Protein AF-A0A4U9HPZ5-F1 (afdb_monomer)

Radius of gyration: 27.29 Å; Cα contacts (8 Å, |Δi|>4): 41; chains: 1; bounding box: 58×50×78 Å

Solvent-accessible surface area (backbone atoms only — not comparable to full-atom values): 9626 Å² total; per-residue (Å²): 136,85,84,81,86,88,77,84,73,82,75,75,79,71,70,60,63,72,66,68,71,72,81,79,72,85,87,65,94,71,66,80,72,72,74,80,78,72,74,75,76,76,58,82,59,47,67,51,66,83,81,53,79,87,67,69,63,69,67,80,66,99,58,66,67,73,75,71,46,44,44,62,83,71,87,86,89,85,87,79,86,81,82,57,90,48,71,68,51,45,52,51,49,53,53,50,50,51,56,52,49,48,46,65,50,69,55,75,83,80,74,92,66,81,71,74,76,72,90,78,81,81,77,81,85,77,90,76,85,90,78,86,131

Sequence (133 aa):
MNKHDEYDVAEPSRRRLLKGVGRLAALSPWRVVARWRMRQTQSAPGTLSPDARMETQPFYGQHQAGILTPQQASMMLVAFDVLASDKSELERLFRLLTQRIAFLTTGGPAPDTQKPASAADGLGDPGCLYRPG

Secondary structure (DSSP, 8-state):
------------THHHHTTSSTTS--S-S-TTGGGS--S----TT-B--TT-TT----SSSSS-TTSSSPBPS------------SHHHHHHHHHHHHHHHHHHHH--PPP-------S-SS-----------

Organism: NCBI:txid83655

Foldseek 3Di:
DDDDDDPPDPDDPPVVVVVPPPPPPPDDPPPPPPPPPPPPPCPPPAADDQPPPQDFDQCDDPDGPPPRHHHYPDDDDDDDDDPDPDPVSVVVVVVVVSVVVNDVRNDDDDPPDPDPPPPPPDDDDDDDDDDDD

Structure (mmCIF, N/CA/C/O backbone):
data_AF-A0A4U9HPZ5-F1
#
_entry.id   AF-A0A4U9HPZ5-F1
#
loop_
_atom_site.group_PDB
_atom_site.id
_atom_site.type_symbol
_atom_site.label_atom_id
_atom_site.label_alt_id
_atom_site.label_comp_id
_atom_site.label_asym_id
_atom_site.label_entity_id
_atom_site.label_seq_id
_atom_site.pdbx_PDB_ins_code
_atom_site.Cartn_x
_atom_site.Cartn_y
_atom_site.Cartn_z
_atom_site.occupancy
_atom_site.B_iso_or_equiv
_atom_site.auth_seq_id
_atom_site.auth_comp_id
_atom_site.auth_asym_id
_atom_site.auth_atom_id
_atom_site.pdbx_PDB_model_num
ATOM 1 N N . MET A 1 1 ? 44.305 -4.737 -19.791 1.00 38.09 1 MET A N 1
ATOM 2 C CA . MET A 1 1 ? 44.223 -6.020 -19.062 1.00 38.09 1 MET A CA 1
ATOM 3 C C . MET A 1 1 ? 42.839 -6.071 -18.432 1.00 38.09 1 MET A C 1
ATOM 5 O O . MET A 1 1 ? 42.620 -5.427 -17.414 1.00 38.09 1 MET A O 1
ATOM 9 N N . ASN A 1 2 ? 41.871 -6.665 -19.128 1.00 33.31 2 ASN A N 1
ATOM 10 C CA . ASN A 1 2 ? 40.463 -6.590 -18.739 1.00 33.31 2 ASN A CA 1
ATOM 11 C C . ASN A 1 2 ? 40.157 -7.636 -17.662 1.00 33.31 2 ASN A C 1
ATOM 13 O O . ASN A 1 2 ? 40.423 -8.819 -17.856 1.00 33.31 2 ASN A O 1
ATOM 17 N N . LYS A 1 3 ? 39.623 -7.150 -16.537 1.00 46.09 3 LYS A N 1
ATOM 18 C CA . LYS A 1 3 ? 38.923 -7.915 -15.500 1.00 46.09 3 LYS A CA 1
ATOM 19 C C . LYS A 1 3 ? 37.672 -8.546 -16.103 1.00 46.09 3 LYS A C 1
ATOM 21 O O . LYS A 1 3 ? 37.044 -7.871 -16.905 1.00 46.09 3 LYS A O 1
ATOM 26 N N . HIS A 1 4 ? 37.290 -9.740 -15.660 1.00 38.72 4 HIS A N 1
ATOM 27 C CA . HIS A 1 4 ? 35.918 -10.026 -15.236 1.00 38.72 4 HIS A CA 1
ATOM 28 C C . HIS A 1 4 ? 35.921 -11.251 -14.323 1.00 38.72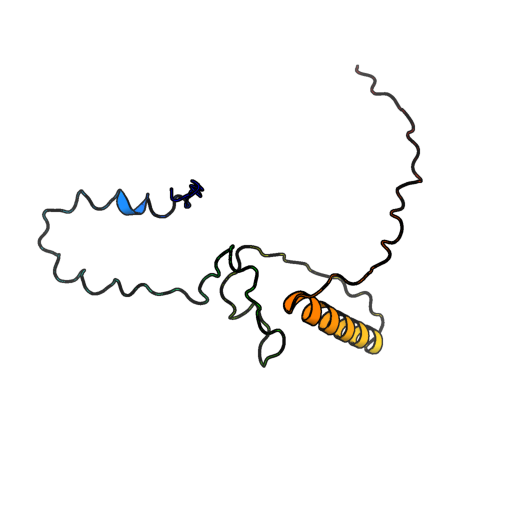 4 HIS A C 1
ATOM 30 O O . HIS A 1 4 ? 36.356 -12.334 -14.705 1.00 38.72 4 HIS A O 1
ATOM 36 N N . ASP A 1 5 ? 35.478 -10.988 -13.100 1.00 43.50 5 ASP A N 1
ATOM 37 C CA . ASP A 1 5 ? 35.289 -11.906 -11.997 1.00 43.50 5 ASP A CA 1
ATOM 38 C C . ASP A 1 5 ? 34.251 -12.987 -12.319 1.00 43.50 5 ASP A C 1
ATOM 40 O O . ASP A 1 5 ? 33.172 -12.732 -12.858 1.00 43.50 5 ASP A O 1
ATOM 44 N N . GLU A 1 6 ? 34.621 -14.204 -11.948 1.00 42.84 6 GLU A N 1
ATOM 45 C CA . GLU A 1 6 ? 33.835 -15.424 -11.991 1.00 42.84 6 GLU A CA 1
ATOM 46 C C . GLU A 1 6 ? 32.856 -15.431 -10.809 1.00 42.84 6 GLU A C 1
ATOM 48 O O . GLU A 1 6 ? 33.203 -15.794 -9.688 1.00 42.84 6 GLU A O 1
ATOM 53 N N . TYR A 1 7 ? 31.619 -14.999 -11.055 1.00 44.81 7 TYR A N 1
ATOM 54 C CA . TYR A 1 7 ? 30.473 -15.302 -10.196 1.00 44.81 7 TYR A CA 1
ATOM 55 C C . TYR A 1 7 ? 29.568 -16.276 -10.948 1.00 44.81 7 TYR A C 1
ATOM 57 O O . TYR A 1 7 ? 28.579 -15.889 -11.571 1.00 44.81 7 TYR A O 1
ATOM 65 N N . ASP A 1 8 ? 29.945 -17.554 -10.911 1.00 41.00 8 ASP A N 1
ATOM 66 C CA . ASP A 1 8 ? 29.110 -18.663 -11.368 1.00 41.00 8 ASP A CA 1
ATOM 67 C C . ASP A 1 8 ? 27.963 -18.855 -10.363 1.00 41.00 8 ASP A C 1
ATOM 69 O O . ASP A 1 8 ? 28.049 -19.592 -9.378 1.00 41.00 8 ASP A O 1
ATOM 73 N N . VAL A 1 9 ? 26.888 -18.089 -10.554 1.00 47.75 9 VAL A N 1
ATOM 74 C CA . VAL A 1 9 ? 25.634 -18.296 -9.832 1.00 47.75 9 VAL A CA 1
ATOM 75 C C . VAL A 1 9 ? 25.001 -19.559 -10.400 1.00 47.75 9 VAL A C 1
ATOM 77 O O . VAL A 1 9 ? 24.516 -19.572 -11.530 1.00 47.75 9 VAL A O 1
ATOM 80 N N . ALA A 1 10 ? 24.999 -20.623 -9.599 1.00 49.78 10 ALA A N 1
ATOM 81 C CA . ALA A 1 10 ? 24.337 -21.882 -9.903 1.00 49.78 10 ALA A CA 1
ATOM 82 C C . ALA A 1 10 ? 22.858 -21.654 -10.281 1.00 49.78 10 ALA A C 1
ATOM 84 O O . ALA A 1 10 ? 21.988 -21.510 -9.419 1.00 49.78 10 ALA A O 1
ATOM 85 N N . GLU A 1 11 ? 22.561 -21.630 -11.585 1.00 45.56 11 GLU A N 1
ATOM 86 C CA . GLU A 1 11 ? 21.189 -21.594 -12.092 1.00 45.56 11 GLU A CA 1
ATOM 87 C C . GLU A 1 11 ? 20.412 -22.838 -11.599 1.00 45.56 11 GLU A C 1
ATOM 89 O O . GLU A 1 11 ? 20.897 -23.971 -11.727 1.00 45.56 11 GLU A O 1
ATOM 94 N N . PRO A 1 12 ? 19.173 -22.686 -11.094 1.00 49.03 12 PRO A N 1
ATOM 95 C CA . PRO A 1 12 ? 18.380 -23.808 -10.613 1.00 49.03 12 PRO A CA 1
ATOM 96 C C . PRO A 1 12 ? 18.082 -24.865 -11.686 1.00 49.03 12 PRO A C 1
ATOM 98 O O . PRO A 1 12 ? 17.654 -24.594 -12.812 1.00 49.03 12 PRO A O 1
ATOM 101 N N . SER A 1 13 ? 18.207 -26.112 -11.243 1.00 60.19 13 SER A N 1
ATOM 102 C CA . SER A 1 13 ? 18.059 -27.423 -11.889 1.00 60.19 13 SER A CA 1
ATOM 103 C C . SER A 1 13 ? 16.743 -27.729 -12.634 1.00 60.19 13 SER A C 1
ATOM 105 O O . SER A 1 13 ? 16.467 -28.890 -12.932 1.00 60.19 13 SER A O 1
ATOM 107 N N . ARG A 1 14 ? 15.925 -26.739 -13.014 1.00 58.41 14 ARG A N 1
ATOM 108 C CA . ARG A 1 14 ? 14.665 -26.975 -13.754 1.00 58.41 14 ARG A CA 1
ATOM 109 C C . ARG A 1 14 ? 14.863 -27.147 -15.266 1.00 58.41 14 ARG A C 1
ATOM 111 O O . ARG A 1 14 ? 14.097 -27.860 -15.908 1.00 58.41 14 ARG A O 1
ATOM 118 N N . ARG A 1 15 ? 15.915 -26.560 -15.855 1.00 59.59 15 ARG A N 1
ATOM 119 C CA . ARG A 1 15 ? 16.184 -26.604 -17.314 1.00 59.59 15 ARG A CA 1
ATOM 120 C C . ARG A 1 15 ? 16.950 -27.838 -17.808 1.00 59.59 15 ARG A C 1
ATOM 122 O O . ARG A 1 15 ? 16.951 -28.099 -19.010 1.00 59.59 15 ARG A O 1
ATOM 129 N N . ARG A 1 16 ? 17.606 -28.602 -16.926 1.00 55.75 16 ARG A N 1
ATOM 130 C CA . ARG A 1 16 ? 18.363 -29.813 -17.317 1.00 55.75 16 ARG A CA 1
ATOM 131 C C . ARG A 1 16 ? 17.480 -31.053 -17.468 1.00 55.75 16 ARG A C 1
ATOM 133 O O . ARG A 1 16 ? 17.759 -31.878 -18.331 1.00 55.75 16 ARG A O 1
ATOM 140 N N . LEU A 1 17 ? 16.380 -31.140 -16.722 1.00 59.22 17 LEU A N 1
ATOM 141 C CA . LEU A 1 17 ? 15.485 -32.305 -16.733 1.00 59.22 17 LEU A CA 1
ATOM 142 C C . LEU A 1 17 ? 14.712 -32.448 -18.061 1.00 59.22 17 LEU A C 1
ATOM 144 O O . LEU A 1 17 ? 14.598 -33.543 -18.602 1.00 59.22 17 LEU A O 1
ATOM 148 N N . LEU A 1 18 ? 14.300 -31.332 -18.673 1.00 58.34 18 LEU A N 1
ATOM 149 C CA . LEU A 1 18 ? 13.634 -31.323 -19.988 1.00 58.34 18 LEU A CA 1
ATOM 150 C C . LEU A 1 18 ? 14.590 -31.503 -21.182 1.00 58.34 18 LEU A C 1
ATOM 152 O O . LEU A 1 18 ? 14.141 -31.836 -22.277 1.00 58.34 18 LEU A O 1
ATOM 156 N N . LYS A 1 19 ? 15.906 -31.340 -20.990 1.00 56.81 19 LYS A N 1
ATOM 157 C CA . LYS A 1 19 ? 16.910 -31.617 -22.036 1.00 56.81 19 LYS A CA 1
ATOM 158 C C . LYS A 1 19 ? 17.263 -33.110 -22.141 1.00 56.81 19 LYS A C 1
ATOM 160 O O . LYS A 1 19 ? 17.839 -33.513 -23.147 1.00 56.81 19 LYS A O 1
ATOM 165 N N . GLY A 1 20 ? 16.892 -33.928 -21.150 1.00 53.78 20 GLY A N 1
ATOM 166 C CA . GLY A 1 20 ? 17.203 -35.364 -21.115 1.00 53.78 20 GLY A CA 1
ATOM 167 C C . GLY A 1 20 ? 16.2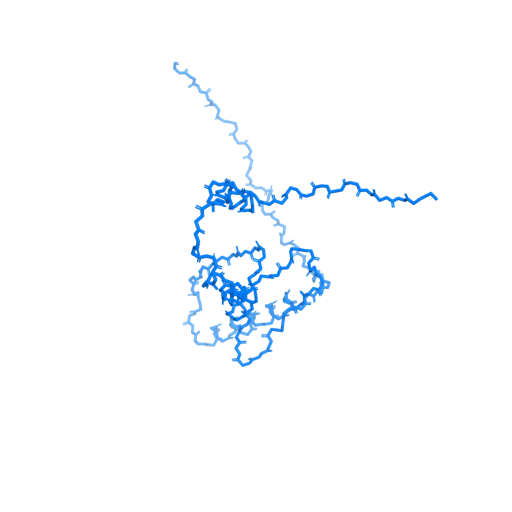92 -36.259 -21.967 1.00 53.78 20 GLY A C 1
ATOM 168 O O . GLY A 1 20 ? 16.734 -37.307 -22.422 1.00 53.78 20 GLY A O 1
ATOM 169 N N . VAL A 1 21 ? 15.045 -35.854 -22.243 1.00 55.28 21 VAL A N 1
ATOM 170 C CA . VAL A 1 21 ? 14.026 -36.744 -22.853 1.00 55.28 21 VAL A CA 1
ATOM 171 C C . VAL A 1 21 ? 13.984 -36.671 -24.394 1.00 55.28 21 VAL A C 1
ATOM 173 O O . VAL A 1 21 ? 13.439 -37.548 -25.056 1.00 55.28 21 VAL A O 1
ATOM 176 N N . GLY A 1 22 ? 14.610 -35.668 -25.018 1.00 51.16 22 GLY A N 1
ATOM 177 C CA . GLY A 1 22 ? 14.437 -35.383 -26.452 1.00 51.16 22 GLY A CA 1
ATOM 178 C C . GLY A 1 22 ? 15.258 -36.211 -27.453 1.00 51.16 22 GLY A C 1
ATOM 179 O O . GLY A 1 22 ? 15.102 -35.999 -28.653 1.00 51.16 22 GLY A O 1
ATOM 180 N N . ARG A 1 23 ? 16.150 -37.119 -27.025 1.00 48.94 23 ARG A N 1
ATOM 181 C CA . ARG A 1 23 ? 17.120 -37.771 -27.941 1.00 48.94 23 ARG A CA 1
ATOM 182 C C . ARG A 1 23 ? 16.720 -39.161 -28.464 1.00 48.94 23 ARG A C 1
ATOM 184 O O . ARG A 1 23 ? 17.459 -39.703 -29.274 1.00 48.94 23 ARG A O 1
ATOM 191 N N . LEU A 1 24 ? 15.560 -39.711 -28.084 1.00 50.44 24 LEU A N 1
ATOM 192 C CA . LEU A 1 24 ? 15.118 -41.053 -28.522 1.00 50.44 24 LEU A CA 1
ATOM 193 C C . LEU A 1 24 ? 13.982 -41.066 -29.568 1.00 50.44 24 LEU A C 1
ATOM 195 O O . LEU A 1 24 ? 13.626 -42.128 -30.062 1.00 50.44 24 LEU A O 1
ATOM 199 N N . ALA A 1 25 ? 13.436 -39.914 -29.970 1.00 48.66 25 ALA A N 1
ATOM 200 C CA . ALA A 1 25 ? 12.301 -39.832 -30.907 1.00 48.66 25 ALA A CA 1
ATOM 201 C C . ALA A 1 25 ? 12.699 -39.377 -32.329 1.00 48.66 25 ALA A C 1
ATOM 203 O O . ALA A 1 25 ? 11.960 -38.648 -32.990 1.00 48.66 25 ALA A O 1
ATOM 204 N N . ALA A 1 26 ? 13.893 -39.750 -32.801 1.00 51.78 26 ALA A N 1
ATOM 205 C CA . ALA A 1 26 ? 14.465 -39.213 -34.041 1.00 51.78 26 ALA A CA 1
ATOM 206 C C . ALA A 1 26 ? 13.959 -39.868 -35.348 1.00 51.78 26 ALA A C 1
ATOM 208 O O . ALA A 1 26 ? 14.348 -39.413 -36.419 1.00 51.78 26 ALA A O 1
ATOM 209 N N . LEU A 1 27 ? 13.085 -40.884 -35.300 1.00 52.38 27 LEU A N 1
ATOM 210 C CA . LEU A 1 27 ? 12.636 -41.631 -36.490 1.00 52.38 27 LEU A CA 1
ATOM 211 C C . LEU A 1 27 ? 11.110 -41.858 -36.518 1.00 52.38 27 LEU A C 1
ATOM 213 O O . LEU A 1 27 ? 10.651 -42.989 -36.632 1.00 52.38 27 LEU A O 1
ATOM 217 N N . SER A 1 28 ? 10.300 -40.798 -36.401 1.00 48.75 28 SER A N 1
ATOM 218 C CA . SER A 1 28 ? 8.850 -40.893 -36.648 1.00 48.75 28 SER A CA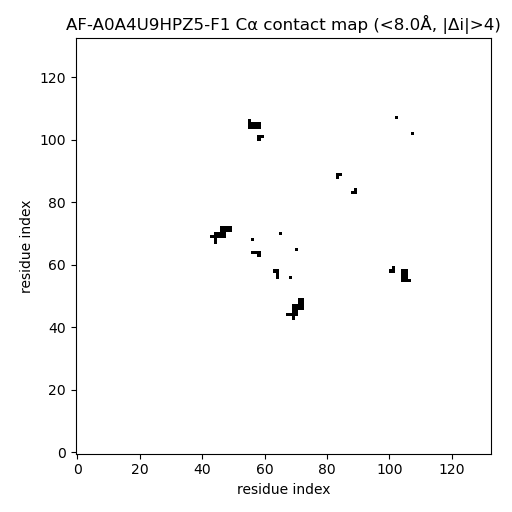 1
ATOM 219 C C . SER A 1 28 ? 8.340 -39.734 -37.526 1.00 48.75 28 SER A C 1
ATOM 221 O O . SER A 1 28 ? 8.680 -38.576 -37.262 1.00 48.75 28 SER A O 1
ATOM 223 N N . PRO A 1 29 ? 7.529 -40.003 -38.570 1.00 40.56 29 PRO A N 1
ATOM 224 C CA . PRO A 1 29 ? 7.107 -39.031 -39.589 1.00 40.56 29 PRO A CA 1
ATOM 225 C C . PRO A 1 29 ? 6.091 -37.965 -39.121 1.00 40.56 29 PRO A C 1
ATOM 227 O O . PRO A 1 29 ? 5.636 -37.150 -39.918 1.00 40.56 29 PRO A O 1
ATOM 230 N N . TRP A 1 30 ? 5.763 -37.883 -37.829 1.00 47.81 30 TRP A N 1
ATOM 231 C CA . TRP A 1 30 ? 4.727 -36.982 -37.287 1.00 47.81 30 TRP A CA 1
ATOM 232 C C . TRP A 1 30 ? 5.127 -35.490 -37.130 1.00 47.81 30 TRP A C 1
ATOM 234 O O . TRP A 1 30 ? 4.410 -34.708 -36.501 1.00 47.81 30 TRP A O 1
ATOM 244 N N . ARG A 1 31 ? 6.272 -35.044 -37.672 1.00 52.03 31 ARG A N 1
ATOM 245 C CA . ARG A 1 31 ? 6.918 -33.761 -37.294 1.00 52.03 31 ARG A CA 1
ATOM 246 C C . ARG A 1 31 ? 6.305 -32.465 -37.850 1.00 52.03 31 ARG A C 1
ATOM 248 O O . ARG A 1 31 ? 6.764 -31.395 -37.453 1.00 52.03 31 ARG A O 1
ATOM 255 N N . VAL A 1 32 ? 5.288 -32.494 -38.711 1.00 52.41 32 VAL A N 1
ATOM 256 C CA . VAL A 1 32 ? 4.762 -31.246 -39.315 1.00 52.41 32 VAL A CA 1
ATOM 257 C C . VAL A 1 32 ? 3.794 -30.495 -38.382 1.00 52.41 32 VAL A C 1
ATOM 259 O O . VAL A 1 32 ? 3.721 -29.270 -38.429 1.00 52.41 32 VAL A O 1
ATOM 262 N N . VAL A 1 33 ? 3.128 -31.178 -37.443 1.00 53.88 33 VAL A N 1
ATOM 263 C CA . VAL A 1 33 ? 2.132 -30.543 -36.548 1.00 53.88 33 VAL A CA 1
ATOM 264 C C . VAL A 1 33 ? 2.768 -29.910 -35.297 1.00 53.88 33 VAL A C 1
ATOM 266 O O . VAL A 1 33 ? 2.237 -28.960 -34.726 1.00 53.88 33 VAL A O 1
ATOM 269 N N . ALA A 1 34 ? 3.953 -30.365 -34.883 1.00 49.16 34 ALA A N 1
ATOM 270 C CA . ALA A 1 34 ? 4.567 -29.949 -33.616 1.00 49.16 34 ALA A CA 1
ATOM 271 C C . ALA A 1 34 ? 5.305 -28.596 -33.663 1.00 49.16 34 ALA A C 1
ATOM 273 O O . ALA A 1 34 ? 5.856 -28.166 -32.650 1.00 49.16 34 ALA A O 1
ATOM 274 N N . ARG A 1 35 ? 5.341 -27.900 -34.810 1.00 49.81 35 ARG A N 1
ATOM 275 C CA . ARG A 1 35 ? 6.019 -26.592 -34.913 1.00 49.81 35 ARG A CA 1
ATOM 276 C C . ARG A 1 35 ? 5.174 -25.416 -34.408 1.00 49.81 35 ARG A C 1
ATOM 278 O O . ARG A 1 35 ? 5.717 -24.349 -34.145 1.00 49.81 35 ARG A O 1
ATOM 285 N N . TRP A 1 36 ? 3.869 -25.609 -34.222 1.00 50.88 36 TRP A N 1
ATOM 286 C CA . TRP A 1 36 ? 2.917 -24.523 -33.955 1.00 50.88 36 TRP A CA 1
ATOM 287 C C . TRP A 1 36 ? 2.676 -24.182 -32.475 1.00 50.88 36 TRP A C 1
ATOM 289 O O . TRP A 1 36 ? 1.894 -23.280 -32.185 1.00 50.88 36 TRP A O 1
ATOM 299 N N . ARG A 1 37 ? 3.343 -24.841 -31.514 1.00 54.75 37 ARG A N 1
ATOM 300 C CA . ARG A 1 37 ? 3.051 -24.650 -30.077 1.00 54.75 37 ARG A CA 1
ATOM 301 C C . ARG A 1 37 ? 4.272 -24.357 -29.204 1.00 54.75 37 ARG A C 1
ATOM 303 O O . ARG A 1 37 ? 4.445 -24.949 -28.149 1.00 54.75 37 ARG A O 1
ATOM 310 N N . MET A 1 38 ? 5.104 -23.409 -29.625 1.00 52.50 38 MET A N 1
ATOM 311 C CA . MET A 1 38 ? 6.048 -22.728 -28.725 1.00 52.50 38 MET A CA 1
ATOM 312 C C . MET A 1 38 ? 5.988 -21.209 -28.912 1.00 52.50 38 MET A C 1
ATOM 314 O O . MET A 1 38 ? 7.006 -20.532 -28.999 1.00 52.50 38 MET A O 1
ATOM 318 N N . ARG A 1 39 ? 4.779 -20.636 -28.926 1.00 52.94 39 ARG A N 1
ATOM 319 C CA . ARG A 1 39 ? 4.625 -19.325 -28.286 1.00 52.94 39 ARG A CA 1
ATOM 320 C C . ARG A 1 39 ? 4.749 -19.622 -26.803 1.00 52.94 39 ARG A C 1
ATOM 322 O O . ARG A 1 39 ? 3.873 -20.281 -26.255 1.00 52.94 39 ARG A O 1
ATOM 329 N N . GLN A 1 40 ? 5.889 -19.269 -26.212 1.00 54.62 40 GLN A N 1
ATOM 330 C CA . GLN A 1 40 ? 6.048 -19.306 -24.766 1.00 54.62 40 GLN A CA 1
ATOM 331 C C . GLN A 1 40 ? 4.873 -18.521 -24.196 1.00 54.62 40 GLN A C 1
ATOM 333 O O . GLN A 1 40 ? 4.776 -17.313 -24.401 1.00 54.62 40 GLN A O 1
ATOM 338 N N . THR A 1 41 ? 3.924 -19.218 -23.581 1.00 52.50 41 THR A N 1
ATOM 339 C CA . THR A 1 41 ? 2.911 -18.577 -22.762 1.00 52.50 41 THR A CA 1
ATOM 340 C C . THR A 1 41 ? 3.703 -17.954 -21.629 1.00 52.50 41 THR A C 1
ATOM 342 O O . THR A 1 41 ? 4.158 -18.651 -20.726 1.00 52.50 41 THR A O 1
ATOM 345 N N . GLN A 1 42 ? 4.001 -16.665 -21.749 1.00 60.53 42 GLN A N 1
ATOM 346 C CA . GLN A 1 42 ? 4.581 -15.910 -20.660 1.00 60.53 42 GLN A CA 1
ATOM 347 C C . GLN A 1 42 ? 3.485 -15.883 -19.597 1.00 60.53 42 GLN A C 1
ATOM 349 O O . GLN A 1 42 ? 2.469 -15.211 -19.759 1.00 60.53 42 GLN A O 1
ATOM 354 N N . SER A 1 43 ? 3.604 -16.766 -18.607 1.00 73.56 43 SER A N 1
ATOM 355 C CA . SER A 1 43 ? 2.593 -16.912 -17.569 1.00 73.56 43 SER A CA 1
ATOM 356 C C . SER A 1 43 ? 2.501 -15.596 -16.805 1.00 73.56 43 SER A C 1
ATOM 358 O O . SER A 1 43 ? 3.488 -15.154 -16.219 1.00 73.56 43 SER A O 1
ATOM 360 N N . ALA A 1 44 ? 1.331 -14.959 -16.831 1.00 76.62 44 ALA A N 1
ATOM 361 C CA . ALA A 1 44 ? 1.056 -13.801 -15.991 1.00 76.62 44 ALA A CA 1
ATOM 362 C C . ALA A 1 44 ? 1.122 -14.208 -14.502 1.00 76.62 44 ALA A C 1
ATOM 364 O O . ALA A 1 44 ? 0.731 -15.336 -14.183 1.00 76.62 44 ALA A O 1
ATOM 365 N N . PRO A 1 45 ? 1.600 -13.334 -13.593 1.00 79.38 45 PRO A N 1
ATOM 366 C CA . PRO A 1 45 ? 2.052 -11.950 -13.805 1.00 79.38 45 PRO A CA 1
ATOM 367 C C . PRO A 1 45 ? 3.545 -11.800 -14.183 1.00 79.38 45 PRO A C 1
ATOM 369 O O . PRO A 1 45 ? 4.059 -10.688 -14.229 1.00 79.38 45 PRO A O 1
ATOM 372 N N . GLY A 1 46 ? 4.259 -12.891 -14.482 1.00 86.19 46 GLY A N 1
ATOM 373 C CA . GLY A 1 46 ? 5.713 -12.873 -14.687 1.00 86.19 46 GLY A CA 1
ATOM 374 C C . GLY A 1 46 ? 6.499 -12.830 -13.370 1.00 86.19 46 GLY A C 1
ATOM 375 O O . GLY A 1 46 ? 5.931 -13.003 -12.294 1.00 86.19 46 GLY A O 1
ATOM 376 N N . THR A 1 47 ? 7.816 -12.625 -13.447 1.00 86.81 47 THR A N 1
ATOM 377 C CA . THR A 1 47 ? 8.737 -12.618 -12.292 1.00 86.81 47 THR A CA 1
ATOM 378 C C . THR A 1 47 ? 9.729 -11.460 -12.398 1.00 86.81 47 THR A C 1
ATOM 380 O O . THR A 1 47 ? 10.227 -11.207 -13.497 1.00 86.81 47 THR A O 1
ATOM 383 N N . LEU A 1 48 ? 10.068 -10.811 -11.281 1.00 87.06 48 LEU A N 1
ATOM 384 C CA . LEU A 1 48 ? 11.144 -9.810 -11.216 1.00 87.06 48 LEU A CA 1
ATOM 385 C C . LEU A 1 48 ? 12.506 -10.458 -10.935 1.00 87.06 48 LEU A C 1
ATOM 387 O O . LEU A 1 48 ? 12.591 -11.500 -10.281 1.00 87.06 48 LEU A O 1
ATOM 391 N N . SER A 1 49 ? 13.578 -9.825 -11.422 1.00 87.19 49 SER A N 1
ATOM 392 C CA . SER A 1 49 ? 14.951 -10.258 -11.138 1.00 87.19 49 SER A CA 1
ATOM 393 C C . SER A 1 49 ? 15.340 -9.926 -9.690 1.00 87.19 49 SER A C 1
ATOM 395 O O . SER A 1 49 ? 15.073 -8.807 -9.247 1.00 87.19 49 SER A O 1
ATOM 397 N N . PRO A 1 50 ? 16.025 -10.824 -8.956 1.00 84.75 50 PRO A N 1
ATOM 398 C CA . PRO A 1 50 ? 16.533 -10.532 -7.611 1.00 84.75 50 PRO A CA 1
ATOM 399 C C . PRO A 1 50 ? 17.505 -9.340 -7.539 1.00 84.75 50 PRO A C 1
ATOM 401 O O . PRO A 1 50 ? 17.622 -8.712 -6.488 1.00 84.75 50 PRO A O 1
ATOM 404 N N . ASP A 1 51 ? 18.177 -9.005 -8.645 1.00 86.19 51 ASP A N 1
ATOM 405 C CA . ASP A 1 51 ? 19.177 -7.926 -8.700 1.00 86.19 51 ASP A CA 1
ATOM 406 C C . ASP A 1 51 ? 18.578 -6.538 -8.976 1.00 86.19 51 ASP A C 1
ATOM 408 O O . ASP A 1 51 ? 19.295 -5.534 -8.973 1.00 86.19 51 ASP A O 1
ATOM 412 N N . ALA A 1 52 ? 17.260 -6.449 -9.174 1.00 87.56 52 ALA A N 1
ATOM 413 C CA . ALA A 1 52 ? 16.540 -5.210 -9.463 1.00 87.56 52 ALA A CA 1
ATOM 414 C C . ALA A 1 52 ? 16.354 -4.321 -8.212 1.00 87.56 52 ALA A C 1
ATOM 416 O O . ALA A 1 52 ? 15.254 -3.880 -7.893 1.00 87.56 52 ALA A O 1
ATOM 417 N N . ARG A 1 53 ? 17.439 -4.039 -7.476 1.00 85.31 53 ARG A N 1
ATOM 418 C CA . ARG A 1 53 ? 17.397 -3.333 -6.178 1.00 85.31 53 ARG A CA 1
ATOM 419 C C . ARG A 1 53 ? 16.843 -1.911 -6.237 1.00 85.31 53 ARG A C 1
ATOM 421 O O . ARG A 1 53 ? 16.316 -1.434 -5.241 1.00 85.31 53 ARG A O 1
ATOM 428 N N . MET A 1 54 ? 17.007 -1.237 -7.371 1.00 86.94 54 MET A N 1
ATOM 429 C CA . MET A 1 54 ? 16.524 0.132 -7.583 1.00 86.94 54 MET A CA 1
ATOM 430 C C . MET A 1 54 ? 15.152 0.168 -8.272 1.00 86.94 54 MET A C 1
ATOM 432 O O . MET A 1 54 ? 14.670 1.247 -8.605 1.00 86.94 54 MET A O 1
ATOM 436 N N . GLU A 1 55 ? 14.538 -0.992 -8.532 1.00 90.06 55 GLU A N 1
ATOM 437 C CA . GLU A 1 55 ? 13.202 -1.060 -9.114 1.00 90.06 55 GLU A CA 1
ATOM 438 C C . GLU A 1 55 ? 12.144 -0.826 -8.030 1.00 90.06 55 GLU A C 1
ATOM 440 O O . GLU A 1 55 ? 12.035 -1.574 -7.058 1.00 90.06 55 GLU A O 1
ATOM 445 N N . THR A 1 56 ? 11.338 0.213 -8.223 1.00 91.12 56 THR A N 1
ATOM 446 C CA . THR A 1 56 ? 10.249 0.589 -7.319 1.00 91.12 56 THR A CA 1
ATOM 447 C C . THR A 1 56 ? 8.905 0.246 -7.948 1.00 91.12 56 THR A C 1
ATOM 449 O O . THR A 1 56 ? 8.689 0.463 -9.139 1.00 91.12 56 THR A O 1
ATOM 452 N N . GLN A 1 57 ? 7.969 -0.238 -7.132 1.00 93.12 57 GLN A N 1
ATOM 453 C CA . GLN A 1 57 ? 6.579 -0.443 -7.539 1.00 93.12 57 GLN A CA 1
ATOM 454 C C . GLN A 1 57 ? 5.712 0.726 -7.048 1.00 93.12 57 GLN A C 1
ATOM 456 O O . GLN A 1 57 ? 5.865 1.151 -5.899 1.00 93.12 57 GLN A O 1
ATOM 461 N N . PRO A 1 58 ? 4.800 1.263 -7.879 1.00 93.75 58 PRO A N 1
ATOM 462 C CA . PRO A 1 58 ? 3.942 2.370 -7.474 1.00 93.75 58 PRO A CA 1
ATOM 463 C C . PRO A 1 58 ? 3.006 1.937 -6.340 1.00 93.75 58 PRO A C 1
ATOM 465 O O . PRO A 1 58 ? 2.269 0.961 -6.467 1.00 93.75 58 PRO A O 1
ATOM 468 N N . PHE A 1 59 ? 3.029 2.677 -5.229 1.00 95.19 59 PHE A N 1
ATOM 469 C CA . PHE A 1 59 ? 2.167 2.404 -4.076 1.00 95.19 59 PHE A CA 1
ATOM 470 C C . PHE A 1 59 ? 0.726 2.881 -4.292 1.00 95.19 59 PHE A C 1
ATOM 472 O O . PHE A 1 59 ? -0.223 2.177 -3.953 1.00 95.19 59 PHE A O 1
ATOM 479 N N . TYR A 1 60 ? 0.559 4.077 -4.866 1.00 96.38 60 TYR A N 1
ATOM 480 C CA . TYR A 1 60 ? -0.754 4.648 -5.153 1.00 96.38 60 TYR A CA 1
ATOM 481 C C . TYR A 1 60 ? -1.236 4.235 -6.542 1.00 96.38 60 TYR A C 1
ATOM 483 O O . TYR A 1 60 ? -0.508 4.339 -7.528 1.00 96.38 60 TYR A O 1
ATOM 491 N N . GLY A 1 61 ? -2.495 3.818 -6.618 1.00 95.06 61 GLY A N 1
ATOM 492 C CA . GLY A 1 61 ? -3.157 3.433 -7.855 1.00 95.06 61 GLY A CA 1
ATOM 493 C C . GLY A 1 61 ? -4.594 2.996 -7.591 1.00 95.06 61 GLY A C 1
ATOM 494 O O . GLY A 1 61 ? -5.048 2.966 -6.448 1.00 95.06 61 GLY A O 1
ATOM 495 N N . GLN A 1 62 ? -5.313 2.638 -8.654 1.00 96.81 62 GLN A N 1
ATOM 496 C CA . GLN A 1 62 ? -6.666 2.081 -8.541 1.00 96.81 62 GLN A CA 1
ATOM 497 C C . GLN A 1 62 ? -6.669 0.713 -7.834 1.00 96.81 62 GLN A C 1
ATOM 499 O O . GLN A 1 62 ? -7.625 0.369 -7.141 1.00 96.81 62 GLN A O 1
ATOM 504 N N . HIS A 1 63 ? -5.595 -0.060 -8.011 1.00 96.00 63 HIS A N 1
ATOM 505 C CA . HIS A 1 63 ? -5.400 -1.376 -7.414 1.00 96.00 63 HIS A CA 1
ATOM 506 C C . HIS A 1 63 ? -4.108 -1.401 -6.606 1.00 96.00 63 HIS A C 1
ATOM 508 O O . HIS A 1 63 ? -3.142 -0.718 -6.943 1.00 96.00 63 HIS A O 1
ATOM 514 N N . GLN A 1 64 ? -4.093 -2.211 -5.551 1.00 94.69 64 GLN A N 1
ATOM 515 C CA . GLN A 1 64 ? -2.912 -2.381 -4.716 1.00 94.69 64 GLN A CA 1
ATOM 516 C C . GLN A 1 64 ? -1.830 -3.172 -5.463 1.00 94.69 64 GLN A C 1
ATOM 518 O O . GLN A 1 64 ? -2.119 -4.157 -6.154 1.00 94.69 64 GLN A O 1
ATOM 523 N N . ALA A 1 65 ? -0.576 -2.748 -5.292 1.00 93.31 65 ALA A N 1
ATOM 524 C CA . ALA A 1 65 ? 0.584 -3.522 -5.716 1.00 93.31 65 ALA A CA 1
ATOM 525 C C . ALA A 1 65 ? 0.611 -4.891 -5.007 1.00 93.31 65 ALA A C 1
ATOM 527 O O . ALA A 1 65 ? 0.119 -5.041 -3.890 1.00 93.31 65 ALA A O 1
ATOM 528 N N . GLY A 1 66 ? 1.167 -5.901 -5.675 1.00 91.50 66 GLY A N 1
ATOM 529 C CA . GLY A 1 66 ? 1.217 -7.290 -5.202 1.00 91.50 66 GLY A CA 1
ATOM 530 C C . GLY A 1 66 ? 0.119 -8.205 -5.759 1.00 91.50 66 GLY A C 1
ATOM 531 O O . GLY A 1 66 ? 0.261 -9.418 -5.669 1.00 91.50 66 GLY A O 1
ATOM 532 N N . ILE A 1 67 ? -0.938 -7.658 -6.380 1.00 92.31 67 ILE A N 1
ATOM 533 C CA . ILE A 1 67 ? -1.979 -8.462 -7.056 1.00 92.31 67 ILE A CA 1
ATOM 534 C C . ILE A 1 67 ? -1.563 -8.784 -8.495 1.00 92.31 67 ILE A C 1
ATOM 536 O O . ILE A 1 67 ? -1.479 -9.942 -8.891 1.00 92.31 67 ILE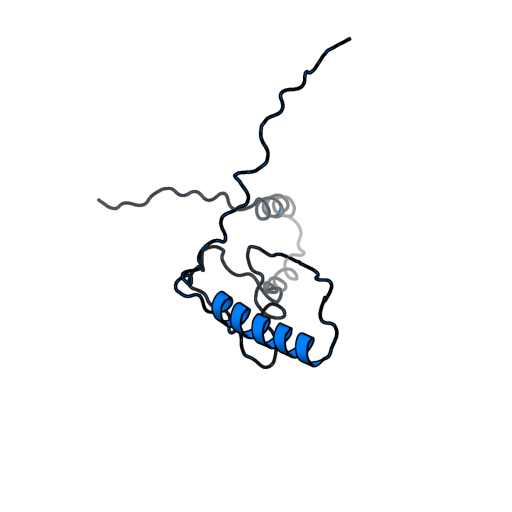 A O 1
ATOM 540 N N . LEU A 1 68 ? -1.318 -7.735 -9.285 1.00 93.31 68 LEU A N 1
ATOM 541 C CA . LEU A 1 68 ? -0.902 -7.841 -10.688 1.00 93.31 68 LEU A CA 1
ATOM 542 C C . LEU A 1 68 ? 0.608 -7.642 -10.866 1.00 93.31 68 LEU A C 1
ATOM 544 O O . LEU A 1 68 ? 1.125 -7.826 -11.965 1.00 93.31 68 LEU A O 1
ATOM 548 N N . THR A 1 69 ? 1.306 -7.242 -9.801 1.00 90.44 69 THR A N 1
ATOM 549 C CA . THR A 1 69 ? 2.758 -7.049 -9.803 1.00 90.44 69 THR A CA 1
ATOM 550 C C . THR A 1 69 ? 3.453 -8.373 -10.134 1.00 90.44 69 THR A C 1
ATOM 552 O O . THR A 1 69 ? 3.042 -9.410 -9.605 1.00 90.44 69 THR A O 1
ATOM 555 N N . PRO A 1 70 ? 4.504 -8.372 -10.977 1.00 91.75 70 PRO A N 1
ATOM 556 C CA . PRO A 1 70 ? 5.260 -9.587 -11.240 1.00 91.75 70 PRO A CA 1
ATOM 557 C C . PRO A 1 70 ? 5.833 -10.159 -9.941 1.00 91.75 70 PRO A C 1
ATOM 559 O O . PRO A 1 70 ? 6.190 -9.424 -9.018 1.00 91.75 70 PRO A O 1
ATOM 562 N N . GLN A 1 71 ? 5.907 -11.484 -9.855 1.00 89.81 71 GLN A N 1
ATOM 563 C CA . GLN A 1 71 ? 6.304 -12.164 -8.629 1.00 89.81 71 GLN A CA 1
ATOM 564 C C . GLN A 1 71 ? 7.727 -11.754 -8.211 1.00 89.81 71 GLN A C 1
ATOM 566 O O . GLN A 1 71 ? 8.678 -11.888 -8.984 1.00 89.81 71 GLN A O 1
ATOM 571 N N . GLN A 1 72 ? 7.863 -11.275 -6.974 1.00 91.25 72 GLN A N 1
ATOM 572 C CA . GLN A 1 72 ? 9.144 -10.927 -6.357 1.00 91.25 72 GLN A CA 1
ATOM 573 C C . GLN A 1 72 ? 9.873 -12.179 -5.847 1.00 91.25 72 GLN A C 1
ATOM 575 O O . GLN A 1 72 ? 9.261 -13.223 -5.617 1.00 91.25 72 GLN A O 1
ATOM 580 N N . ALA A 1 73 ? 11.188 -12.071 -5.635 1.00 90.50 73 ALA A N 1
ATOM 581 C CA . ALA A 1 73 ? 12.016 -13.184 -5.160 1.00 90.50 73 ALA A CA 1
ATOM 582 C C . ALA A 1 73 ? 11.678 -13.648 -3.726 1.00 90.50 73 ALA A C 1
ATOM 584 O O . ALA A 1 73 ? 11.939 -14.800 -3.385 1.00 90.50 73 ALA A O 1
ATOM 585 N N . SER A 1 74 ? 11.076 -12.772 -2.911 1.00 91.19 74 SER A N 1
ATOM 586 C CA . SER A 1 74 ? 10.767 -13.008 -1.495 1.00 91.19 74 SER A CA 1
ATOM 587 C C . SER A 1 74 ? 9.361 -12.515 -1.137 1.00 91.19 74 SER A C 1
ATOM 589 O O . SER A 1 74 ? 8.888 -11.534 -1.707 1.00 91.19 74 SER A O 1
ATOM 591 N N . MET A 1 75 ? 8.710 -13.171 -0.168 1.00 94.25 75 MET A N 1
ATOM 592 C CA . MET A 1 75 ? 7.372 -12.825 0.333 1.00 94.25 75 MET A CA 1
ATOM 593 C C . MET A 1 75 ? 7.264 -13.106 1.839 1.00 94.25 75 MET A C 1
ATOM 595 O O . MET A 1 75 ? 7.840 -14.075 2.332 1.00 94.25 75 MET A O 1
ATOM 599 N N . MET A 1 76 ? 6.486 -12.287 2.551 1.00 95.31 76 MET A N 1
ATOM 600 C CA . MET A 1 76 ? 6.091 -12.504 3.944 1.00 95.31 76 MET A CA 1
ATOM 601 C C . MET A 1 76 ? 4.573 -12.332 4.070 1.00 95.31 76 MET A C 1
ATOM 603 O O . MET A 1 76 ? 4.026 -11.351 3.572 1.00 95.31 76 MET A O 1
ATOM 607 N N . LEU A 1 77 ? 3.903 -13.278 4.734 1.00 94.94 77 LEU A N 1
ATOM 608 C CA . LEU A 1 77 ? 2.468 -13.226 5.025 1.00 94.94 77 LEU A CA 1
ATOM 609 C C . LEU A 1 77 ? 2.271 -13.090 6.537 1.00 94.94 77 LEU A C 1
ATOM 611 O O . LEU A 1 77 ? 2.836 -13.872 7.298 1.00 94.94 77 LEU A O 1
ATOM 615 N N . VAL A 1 78 ? 1.484 -12.098 6.962 1.00 95.56 78 VAL A N 1
ATOM 616 C C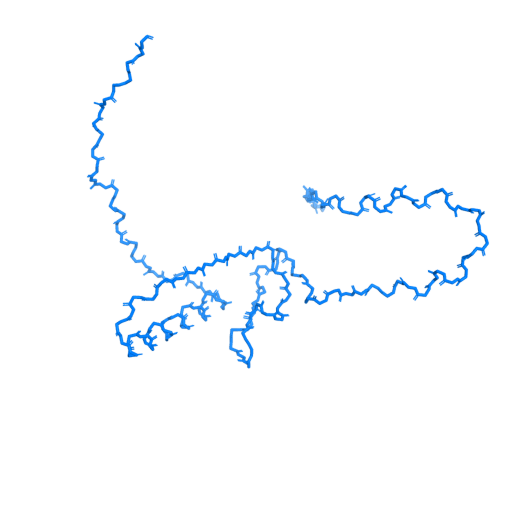A . VAL A 1 78 ? 1.222 -11.795 8.378 1.00 95.56 78 VAL A CA 1
ATOM 617 C C . VAL A 1 78 ? -0.259 -11.476 8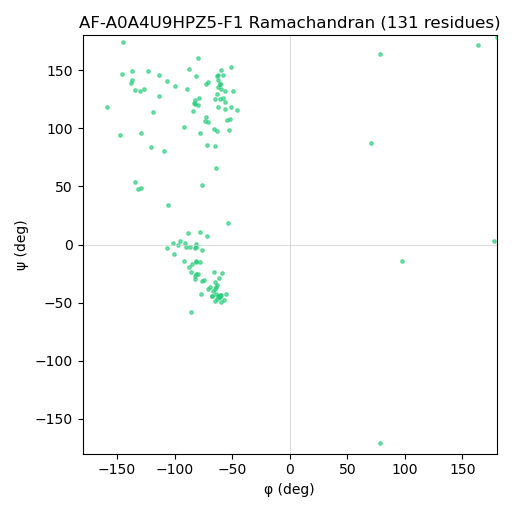.561 1.00 95.56 78 VAL A C 1
ATOM 619 O O . VAL A 1 78 ? -0.847 -10.778 7.735 1.00 95.56 78 VAL A O 1
ATOM 622 N N . ALA A 1 79 ? -0.849 -11.976 9.645 1.00 96.12 79 ALA A N 1
ATOM 623 C CA . ALA A 1 79 ? -2.187 -11.616 10.102 1.00 96.12 79 ALA A CA 1
ATOM 624 C C . ALA A 1 79 ? -2.082 -10.873 11.441 1.00 96.12 79 ALA A C 1
ATOM 626 O O . ALA A 1 79 ? -1.197 -11.172 12.243 1.00 96.12 79 ALA A O 1
ATOM 627 N N . PHE A 1 80 ? -2.971 -9.907 11.669 1.00 94.31 80 PHE A N 1
ATOM 628 C CA . PHE A 1 80 ? -3.007 -9.106 12.891 1.00 94.31 80 PHE A CA 1
ATOM 629 C C . PHE A 1 80 ? -4.401 -9.148 13.505 1.00 94.31 80 PHE A C 1
ATOM 631 O O . PHE A 1 80 ? -5.385 -8.905 12.806 1.00 94.31 80 PHE A O 1
ATOM 638 N N . ASP A 1 81 ? -4.459 -9.363 14.816 1.00 96.06 81 ASP A N 1
ATOM 639 C CA . ASP A 1 81 ? -5.644 -9.051 15.604 1.00 96.06 81 ASP A CA 1
ATOM 640 C C . ASP A 1 81 ? -5.673 -7.543 15.868 1.00 96.06 81 ASP A C 1
ATOM 642 O O . ASP A 1 81 ? -4.700 -6.944 16.335 1.00 96.06 81 ASP A O 1
ATOM 646 N N . VAL A 1 82 ? -6.785 -6.900 15.519 1.00 95.25 82 VAL A N 1
ATOM 647 C CA . VAL A 1 82 ? -6.937 -5.451 15.659 1.00 95.25 82 VAL A CA 1
ATOM 648 C C . VAL A 1 82 ? -7.326 -5.121 17.098 1.00 95.25 82 VAL A C 1
ATOM 650 O O . VAL A 1 82 ? -8.372 -5.549 17.572 1.00 95.25 82 VAL A O 1
ATOM 653 N N . LEU A 1 83 ? -6.498 -4.319 17.773 1.00 94.44 83 LEU A N 1
ATOM 654 C CA . LEU A 1 83 ? -6.721 -3.876 19.159 1.00 94.44 83 LEU A CA 1
ATOM 655 C C . LEU A 1 83 ? -7.522 -2.566 19.274 1.00 94.44 83 LEU A C 1
ATOM 657 O O . LEU A 1 83 ? -7.763 -2.094 20.381 1.00 94.44 83 LEU A O 1
ATOM 661 N N . ALA A 1 84 ? -7.887 -1.949 18.146 1.00 92.88 84 ALA A N 1
ATOM 662 C CA . ALA A 1 84 ? -8.672 -0.718 18.130 1.00 92.88 84 ALA A CA 1
ATOM 663 C C . ALA A 1 84 ? -10.057 -0.959 18.744 1.00 92.88 84 ALA A C 1
ATOM 665 O O . ALA A 1 84 ? -10.766 -1.884 18.342 1.00 92.88 84 ALA A O 1
ATOM 666 N N . SER A 1 85 ? -10.440 -0.108 19.692 1.00 94.75 85 SER A N 1
ATOM 667 C CA . SER A 1 85 ? -11.707 -0.227 20.420 1.00 94.75 85 SER A CA 1
ATOM 668 C C . SER A 1 85 ? -12.860 0.483 19.709 1.00 94.75 85 SER A C 1
ATOM 670 O O . SER A 1 85 ? -14.026 0.182 19.961 1.00 94.75 85 SER A O 1
ATOM 672 N N . ASP A 1 86 ? -12.549 1.410 18.799 1.00 95.75 86 ASP A N 1
ATOM 673 C CA . ASP A 1 86 ? -13.541 2.164 18.044 1.00 95.75 86 ASP A CA 1
ATOM 674 C C . ASP A 1 86 ? -13.112 2.469 16.595 1.00 95.75 86 ASP A C 1
ATOM 676 O O . ASP A 1 86 ? -11.993 2.197 16.147 1.00 95.75 86 ASP A O 1
ATOM 680 N N . LYS A 1 87 ? -14.047 3.048 15.830 1.00 96.75 87 LYS A N 1
ATOM 681 C CA . LYS A 1 87 ? -13.841 3.403 14.420 1.00 96.75 87 LYS A CA 1
ATOM 682 C C . LYS A 1 87 ? -12.745 4.458 14.227 1.00 96.75 87 LYS A C 1
ATOM 684 O O . LYS A 1 87 ? -12.054 4.420 13.210 1.00 96.75 87 LYS A O 1
ATOM 689 N N . SER A 1 88 ? -12.602 5.402 15.154 1.00 96.81 88 SER A N 1
ATOM 690 C CA . SER A 1 88 ? -11.618 6.484 15.052 1.00 96.81 88 SER A CA 1
ATOM 691 C C . SER A 1 88 ? -10.192 5.958 15.239 1.00 96.81 88 SER A C 1
ATOM 693 O O . SER A 1 88 ? -9.285 6.337 14.494 1.00 96.81 88 SER A O 1
ATOM 695 N N . GLU A 1 89 ? -10.005 5.002 16.151 1.00 95.88 89 GLU A N 1
ATOM 696 C CA . GLU A 1 89 ? -8.736 4.306 16.352 1.00 95.88 89 GLU A CA 1
ATOM 697 C C . GLU A 1 89 ? -8.371 3.430 15.149 1.00 95.88 89 GLU A C 1
ATOM 699 O O . GLU A 1 89 ? -7.215 3.427 14.714 1.00 95.88 89 GLU A O 1
ATOM 704 N N . LEU A 1 90 ? -9.352 2.748 14.549 1.00 97.06 90 LEU A N 1
ATOM 705 C CA . LEU A 1 90 ? -9.139 1.977 13.322 1.00 97.06 90 LEU A CA 1
ATOM 706 C C . LEU A 1 90 ? -8.742 2.878 12.143 1.00 97.06 90 LEU A C 1
ATOM 708 O O . LEU A 1 90 ? -7.819 2.558 11.391 1.00 97.06 90 LEU A O 1
ATOM 712 N N . GLU A 1 91 ? -9.400 4.028 11.992 1.00 97.94 91 GLU A N 1
ATOM 713 C CA . GLU A 1 91 ? -9.041 5.008 10.967 1.00 97.94 91 GLU A CA 1
ATOM 714 C C . GLU A 1 91 ? -7.607 5.515 11.170 1.00 97.94 91 GLU A C 1
ATOM 716 O O . GLU A 1 91 ? -6.822 5.582 10.218 1.00 97.94 91 GLU A O 1
ATOM 721 N N . ARG A 1 92 ? -7.232 5.814 12.419 1.00 96.75 92 ARG A N 1
ATOM 722 C CA . ARG A 1 92 ? -5.864 6.205 12.774 1.00 96.75 92 ARG A CA 1
ATOM 723 C C . ARG A 1 92 ? -4.855 5.114 12.415 1.00 96.75 92 ARG A C 1
ATOM 725 O O . ARG A 1 92 ? -3.809 5.437 11.847 1.00 96.75 92 ARG A O 1
ATOM 732 N N . LEU A 1 93 ? -5.162 3.848 12.700 1.00 96.88 93 LEU A N 1
ATOM 733 C CA . LEU A 1 93 ? -4.315 2.710 12.340 1.00 96.88 93 LEU A CA 1
ATOM 734 C C . LEU A 1 93 ? -4.111 2.625 10.822 1.00 96.88 93 LEU A C 1
ATOM 736 O O . LEU A 1 93 ? -2.972 2.552 10.362 1.00 96.88 93 LEU A O 1
ATOM 740 N N . PHE A 1 94 ? -5.180 2.698 10.027 1.00 97.31 94 PHE A N 1
ATOM 741 C CA . PHE A 1 94 ? -5.070 2.635 8.566 1.00 97.31 94 PHE A CA 1
ATOM 742 C C . PHE A 1 94 ? -4.311 3.819 7.969 1.00 97.31 94 PHE A C 1
ATOM 744 O O . PHE A 1 94 ? -3.502 3.625 7.057 1.00 97.31 94 PHE A O 1
ATOM 751 N N . ARG A 1 95 ? -4.492 5.032 8.501 1.00 97.31 95 ARG A N 1
ATOM 752 C CA . ARG A 1 95 ? -3.697 6.201 8.090 1.00 97.31 95 ARG A CA 1
ATOM 75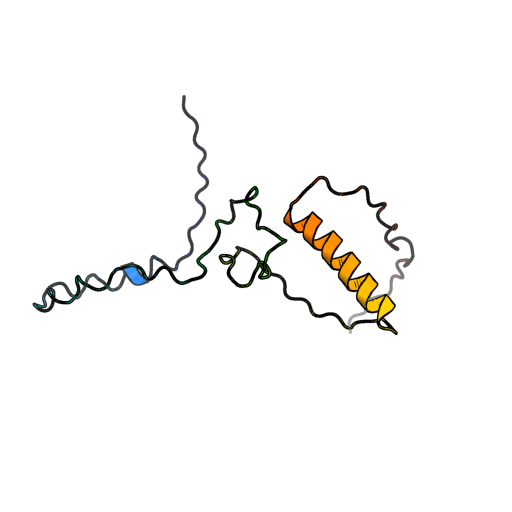3 C C . ARG A 1 95 ? -2.212 5.991 8.380 1.00 97.31 95 ARG A C 1
ATOM 755 O O . ARG A 1 95 ? -1.383 6.241 7.505 1.00 97.31 95 ARG A O 1
ATOM 762 N N . LEU A 1 96 ? -1.884 5.485 9.569 1.00 96.12 96 LEU A N 1
ATOM 763 C CA . LEU A 1 96 ? -0.504 5.206 9.964 1.00 96.12 96 LEU A CA 1
ATOM 764 C C . LEU A 1 96 ? 0.136 4.127 9.078 1.00 96.12 96 LEU A C 1
ATOM 766 O O . LEU A 1 96 ? 1.249 4.321 8.589 1.00 96.12 96 LEU A O 1
ATOM 770 N N . LEU A 1 97 ? -0.570 3.020 8.831 1.00 96.25 97 LEU A N 1
ATOM 771 C CA . LEU A 1 97 ? -0.099 1.954 7.943 1.00 96.25 97 LEU A CA 1
ATOM 772 C C . LEU A 1 97 ? 0.126 2.476 6.525 1.00 96.25 97 LEU A C 1
ATOM 774 O O . LEU A 1 97 ? 1.182 2.232 5.952 1.00 96.25 97 LEU A O 1
ATOM 778 N N . THR A 1 98 ? -0.811 3.258 5.989 1.00 96.62 98 THR A N 1
ATOM 779 C CA . THR A 1 98 ? -0.692 3.842 4.645 1.00 96.62 98 THR A CA 1
ATOM 780 C C . THR A 1 98 ? 0.575 4.689 4.521 1.00 96.62 98 THR A C 1
ATOM 782 O O . THR A 1 98 ? 1.351 4.502 3.587 1.00 96.62 98 THR A O 1
ATOM 785 N N . GLN A 1 99 ? 0.834 5.573 5.490 1.00 94.94 99 GLN A N 1
ATOM 786 C CA . GLN A 1 99 ? 2.033 6.419 5.498 1.00 94.94 99 GLN A CA 1
ATOM 787 C C . GLN A 1 99 ? 3.323 5.596 5.580 1.00 94.94 99 GLN A C 1
ATOM 789 O O . GLN A 1 99 ? 4.279 5.863 4.849 1.00 94.94 99 GLN A O 1
ATOM 794 N N . ARG A 1 100 ? 3.356 4.585 6.457 1.00 94.94 100 ARG A N 1
ATOM 795 C CA . ARG A 1 100 ? 4.539 3.733 6.640 1.00 94.94 100 ARG A CA 1
ATOM 796 C C . AR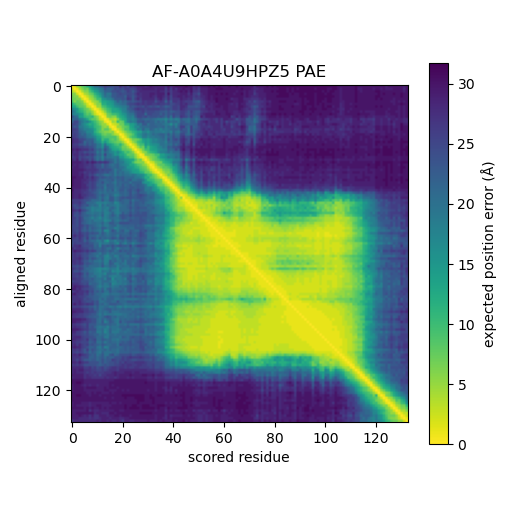G A 1 100 ? 4.817 2.876 5.412 1.00 94.94 100 ARG A C 1
ATOM 798 O O . ARG A 1 100 ? 5.967 2.812 4.989 1.00 94.94 100 ARG A O 1
ATOM 805 N N . ILE A 1 101 ? 3.793 2.263 4.823 1.00 94.94 101 ILE A N 1
ATOM 806 C CA . ILE A 1 101 ? 3.964 1.417 3.640 1.00 94.94 101 ILE A CA 1
ATOM 807 C C . ILE A 1 101 ? 4.391 2.272 2.445 1.00 94.94 101 ILE A C 1
ATOM 809 O O . ILE A 1 101 ? 5.363 1.906 1.797 1.00 94.94 101 ILE A O 1
ATOM 813 N N . ALA A 1 102 ? 3.777 3.441 2.217 1.00 94.75 102 ALA A N 1
ATOM 814 C CA . ALA A 1 102 ? 4.164 4.346 1.128 1.00 94.75 102 ALA A CA 1
ATOM 815 C C . ALA A 1 102 ? 5.653 4.733 1.177 1.00 94.75 102 ALA A C 1
ATOM 817 O O . ALA A 1 102 ? 6.341 4.742 0.152 1.00 94.75 102 ALA A O 1
ATOM 818 N N . PHE A 1 103 ? 6.157 5.030 2.378 1.00 93.38 103 PHE A N 1
ATOM 819 C CA . PHE A 1 103 ? 7.571 5.322 2.596 1.00 93.38 103 PHE A CA 1
ATOM 820 C C . PHE A 1 103 ? 8.454 4.099 2.308 1.00 93.38 103 PHE A C 1
ATOM 822 O O . PHE A 1 103 ? 9.415 4.197 1.547 1.00 93.38 103 PHE A O 1
ATOM 829 N N . LEU A 1 104 ? 8.101 2.932 2.860 1.00 93.00 104 LEU A N 1
ATOM 830 C CA . LEU A 1 104 ? 8.879 1.701 2.689 1.00 93.00 104 LEU A CA 1
ATOM 831 C C . LEU A 1 104 ? 8.922 1.218 1.233 1.00 93.00 104 LEU A C 1
ATOM 833 O O . LEU A 1 104 ? 9.956 0.720 0.799 1.00 93.00 104 LEU A O 1
ATOM 837 N N . THR A 1 105 ? 7.838 1.376 0.470 1.00 92.44 105 THR A N 1
ATOM 838 C CA . THR A 1 105 ? 7.788 0.963 -0.941 1.00 92.44 105 THR A CA 1
ATOM 839 C C . THR A 1 105 ? 8.524 1.923 -1.864 1.00 92.44 105 THR A C 1
ATOM 841 O O . THR A 1 105 ? 9.056 1.485 -2.877 1.00 92.44 105 THR A O 1
ATOM 844 N N . THR A 1 106 ? 8.567 3.219 -1.536 1.00 90.94 106 THR A N 1
ATOM 845 C CA . THR A 1 106 ? 9.340 4.204 -2.316 1.00 90.94 106 THR A CA 1
ATOM 846 C C . THR A 1 106 ? 10.839 4.064 -2.047 1.00 90.94 106 THR A C 1
ATOM 848 O O . THR A 1 106 ? 11.655 4.309 -2.933 1.00 90.94 106 THR A O 1
ATOM 851 N N . GLY A 1 107 ? 11.197 3.634 -0.834 1.00 87.19 107 GLY A N 1
ATOM 852 C CA . GLY A 1 107 ? 12.566 3.677 -0.341 1.00 87.19 107 GLY A CA 1
ATOM 853 C C . GLY A 1 107 ? 12.952 5.084 0.122 1.00 87.19 107 GLY A C 1
ATOM 854 O O . GLY A 1 107 ? 12.284 6.077 -0.167 1.00 87.19 107 GLY A O 1
ATOM 855 N N . GLY A 1 108 ? 14.033 5.175 0.888 1.00 84.88 108 GLY A N 1
ATOM 856 C CA . GLY A 1 108 ? 14.528 6.436 1.428 1.00 84.88 108 GLY A CA 1
ATOM 857 C C . GLY A 1 108 ? 15.511 6.214 2.576 1.00 84.88 108 GLY A C 1
ATOM 858 O O . GLY A 1 108 ? 15.679 5.077 3.026 1.00 84.88 108 GLY A O 1
ATOM 859 N N . PRO A 1 109 ? 16.173 7.279 3.058 1.00 83.00 109 PRO A N 1
ATOM 860 C CA . PRO A 1 109 ? 17.041 7.201 4.227 1.00 83.00 109 PRO A CA 1
ATOM 861 C C . PRO A 1 109 ? 16.265 6.651 5.424 1.00 83.00 109 PRO A C 1
ATOM 863 O O . PRO A 1 109 ? 15.154 7.109 5.691 1.00 83.00 109 PRO A O 1
ATOM 866 N N . ALA A 1 110 ? 16.831 5.677 6.140 1.00 75.62 110 ALA A N 1
ATOM 867 C CA . ALA A 1 110 ? 16.191 5.155 7.340 1.00 75.62 110 ALA A CA 1
ATOM 868 C C . ALA A 1 110 ? 15.978 6.311 8.335 1.00 75.62 110 ALA A C 1
ATOM 870 O O . ALA A 1 110 ? 16.935 7.031 8.622 1.00 75.62 110 ALA A O 1
ATOM 871 N N . PRO A 1 111 ? 14.748 6.532 8.831 1.00 76.31 111 PRO A N 1
ATOM 872 C CA . PRO A 1 111 ? 14.513 7.573 9.817 1.00 76.31 111 PRO A CA 1
ATOM 873 C C . PRO A 1 111 ? 15.309 7.256 11.084 1.00 76.31 111 PRO A C 1
ATOM 875 O O . PRO A 1 111 ? 15.374 6.093 11.487 1.00 76.31 111 PRO A O 1
ATOM 878 N N . ASP A 1 112 ? 15.863 8.288 11.723 1.00 74.31 112 ASP A N 1
ATOM 879 C CA . ASP A 1 112 ? 16.542 8.174 13.014 1.00 74.31 112 ASP A CA 1
ATOM 880 C C . ASP A 1 112 ? 15.536 7.755 14.090 1.00 74.31 112 ASP A C 1
ATOM 882 O O . ASP A 1 112 ? 14.927 8.562 14.793 1.00 74.31 112 ASP A O 1
ATOM 886 N N . THR A 1 113 ? 15.305 6.454 14.202 1.00 65.06 113 THR A N 1
ATOM 887 C CA . THR A 1 113 ? 14.573 5.886 15.322 1.00 65.06 113 THR A CA 1
ATOM 888 C C . THR A 1 113 ? 15.562 5.679 16.455 1.00 65.06 113 THR A C 1
ATOM 890 O O . THR A 1 113 ? 16.450 4.832 16.343 1.00 65.06 113 THR A O 1
ATOM 893 N N . GLN A 1 114 ? 15.387 6.397 17.570 1.00 53.50 114 GLN A N 1
ATOM 894 C CA . GLN A 1 114 ? 15.916 5.931 18.851 1.00 53.50 114 GLN A CA 1
ATOM 895 C C . GLN A 1 114 ? 15.372 4.521 19.063 1.00 53.50 114 GLN A C 1
ATOM 897 O O . GLN A 1 114 ? 14.177 4.330 19.290 1.00 53.50 114 GLN A O 1
ATOM 902 N N . LYS A 1 115 ? 16.242 3.520 18.920 1.00 51.12 115 LYS A N 1
ATOM 903 C CA . LYS A 1 115 ? 15.935 2.150 19.311 1.00 51.12 115 LYS A CA 1
ATOM 904 C C . LYS A 1 115 ? 15.535 2.223 20.790 1.00 51.12 115 LYS A C 1
ATOM 906 O O . LYS A 1 115 ? 16.388 2.633 21.580 1.00 51.12 115 LYS A O 1
ATOM 911 N N . PRO A 1 116 ? 14.293 1.883 21.192 1.00 50.44 116 PRO A N 1
ATOM 912 C CA . PRO A 1 116 ? 14.012 1.731 22.611 1.00 50.44 116 PRO A CA 1
ATOM 913 C C . PRO A 1 116 ? 15.015 0.699 23.112 1.00 50.44 116 PRO A C 1
ATOM 915 O O . PRO A 1 116 ? 15.135 -0.369 22.500 1.00 50.44 116 PRO A O 1
ATOM 918 N N . ALA A 1 117 ? 15.816 1.074 24.113 1.00 52.56 117 ALA A N 1
ATOM 919 C CA . ALA A 1 117 ? 16.822 0.197 24.684 1.00 52.56 117 ALA A CA 1
ATOM 920 C C . ALA A 1 117 ? 16.155 -1.160 24.901 1.00 52.56 117 ALA A C 1
ATOM 922 O O . ALA A 1 117 ? 15.150 -1.253 25.608 1.00 52.56 117 ALA A O 1
ATOM 923 N N . SER A 1 118 ? 16.632 -2.185 24.189 1.00 48.69 118 SER A N 1
ATOM 924 C CA . SER A 1 118 ? 16.197 -3.545 24.464 1.00 48.69 118 SER A CA 1
ATOM 925 C C . SER A 1 118 ? 16.328 -3.732 25.969 1.00 48.69 118 SER A C 1
ATOM 927 O O . SER A 1 118 ? 17.363 -3.375 26.527 1.00 48.69 118 SER A O 1
ATOM 929 N N . ALA A 1 119 ? 15.291 -4.265 26.610 1.00 51.94 119 ALA A N 1
ATOM 930 C CA . ALA A 1 119 ? 15.357 -4.801 27.962 1.00 51.94 119 ALA A CA 1
ATOM 931 C C . ALA A 1 119 ? 16.310 -6.016 27.973 1.00 51.94 119 ALA A C 1
ATOM 933 O O . ALA A 1 119 ? 15.887 -7.158 28.106 1.00 51.94 119 ALA A O 1
ATOM 934 N N . ALA A 1 120 ? 17.591 -5.758 27.716 1.00 48.84 120 ALA A N 1
ATOM 935 C CA . ALA A 1 120 ? 18.691 -6.708 27.715 1.00 48.84 120 ALA A CA 1
ATOM 936 C C . ALA A 1 120 ? 19.515 -6.616 29.009 1.00 48.84 120 ALA A C 1
ATOM 938 O O . ALA A 1 120 ? 20.443 -7.392 29.175 1.00 48.84 120 ALA A O 1
ATOM 939 N N . ASP A 1 121 ? 19.124 -5.747 29.945 1.00 47.62 121 ASP A N 1
ATOM 940 C CA . ASP A 1 121 ? 19.717 -5.646 31.276 1.00 47.62 121 ASP A CA 1
ATOM 941 C C . ASP A 1 121 ? 18.616 -5.910 32.311 1.00 47.62 121 ASP A C 1
ATOM 943 O O . ASP A 1 121 ? 17.947 -4.990 32.779 1.00 47.62 121 ASP A O 1
ATOM 947 N N . GLY A 1 122 ? 18.343 -7.180 32.618 1.00 45.69 122 GLY A N 1
ATOM 948 C CA . GLY A 1 122 ? 17.300 -7.487 33.602 1.00 45.69 122 GLY A CA 1
ATOM 949 C C . GLY A 1 122 ? 16.965 -8.944 33.888 1.00 45.69 122 GLY A C 1
ATOM 950 O O . GLY A 1 122 ? 16.073 -9.180 34.696 1.00 45.69 122 GLY A O 1
ATOM 951 N N . LEU A 1 123 ? 17.648 -9.928 33.298 1.00 48.62 123 LEU A N 1
ATOM 952 C CA . LEU A 1 123 ? 17.573 -11.294 33.809 1.00 48.62 123 LEU A CA 1
ATOM 953 C C . LEU A 1 123 ? 18.988 -11.813 33.994 1.00 48.62 123 LEU A C 1
ATOM 955 O O . LEU A 1 123 ? 19.652 -12.228 33.047 1.00 48.62 123 LEU A O 1
ATOM 959 N N . GLY A 1 124 ? 19.446 -11.687 35.240 1.00 39.91 124 GLY A N 1
ATOM 960 C CA . GLY A 1 124 ? 20.653 -12.334 35.711 1.00 39.91 124 GLY A CA 1
ATOM 961 C C . GLY A 1 124 ? 20.616 -13.816 35.376 1.00 39.91 124 GLY A C 1
ATOM 962 O O . GLY A 1 124 ? 19.557 -14.418 35.230 1.00 39.91 124 GLY A O 1
ATOM 963 N N . ASP A 1 125 ? 21.806 -14.361 35.239 1.00 50.62 125 ASP A N 1
ATOM 964 C CA . ASP A 1 125 ? 22.103 -15.775 35.151 1.00 50.62 125 ASP A CA 1
ATOM 965 C C . ASP A 1 125 ? 21.933 -16.414 36.545 1.00 50.62 125 ASP A C 1
ATOM 967 O O . ASP A 1 125 ? 22.765 -16.164 37.422 1.00 50.62 125 ASP A O 1
ATOM 971 N N . PRO A 1 126 ? 20.875 -17.205 36.826 1.00 44.12 126 PRO A N 1
ATOM 972 C CA . PRO A 1 126 ? 20.935 -18.180 37.893 1.00 44.12 126 PRO A CA 1
ATOM 973 C C . PRO A 1 126 ? 21.408 -19.502 37.297 1.00 44.12 126 PRO A C 1
ATOM 975 O O . PRO A 1 126 ? 20.635 -20.282 36.736 1.00 44.12 126 PRO A O 1
ATOM 978 N N . GLY A 1 127 ? 22.690 -19.788 37.495 1.00 49.59 127 GLY A N 1
ATOM 979 C CA . GLY A 1 127 ? 23.198 -21.141 37.368 1.00 49.59 127 GLY A CA 1
ATOM 980 C C . GLY A 1 127 ? 22.350 -22.111 38.199 1.00 49.59 127 GLY A C 1
ATOM 981 O O . GLY A 1 127 ? 22.273 -21.994 39.418 1.00 49.59 127 GLY A O 1
ATOM 982 N N . CYS A 1 128 ? 21.724 -23.079 37.532 1.00 41.94 128 CYS A N 1
ATOM 983 C CA . CYS A 1 128 ? 21.207 -24.328 38.099 1.00 41.94 128 CYS A CA 1
ATOM 984 C C . CYS A 1 128 ? 21.341 -25.406 37.007 1.00 41.94 128 CYS A C 1
ATOM 986 O O . CYS A 1 128 ? 20.603 -25.418 36.030 1.00 41.94 128 CYS A O 1
ATOM 988 N N . LEU A 1 129 ? 22.444 -26.160 37.022 1.00 41.88 129 LEU A N 1
ATOM 989 C CA . LEU A 1 129 ? 22.526 -27.529 37.558 1.00 41.88 129 LEU A CA 1
ATOM 990 C C . LEU A 1 129 ? 21.792 -28.581 36.705 1.00 41.88 129 LEU A C 1
ATOM 992 O O . LEU A 1 129 ? 20.663 -28.970 36.987 1.00 41.88 129 LEU A O 1
ATOM 996 N N . TYR A 1 130 ? 22.506 -29.117 35.712 1.00 36.88 130 TYR A N 1
ATOM 997 C CA . TYR A 1 130 ? 22.211 -30.416 35.108 1.00 36.88 130 TYR A CA 1
ATOM 998 C C . TYR A 1 130 ? 22.825 -31.525 35.978 1.00 36.88 130 TYR A C 1
ATOM 1000 O O . TYR A 1 130 ? 24.036 -31.535 36.205 1.00 36.88 130 TYR A O 1
ATOM 1008 N N . ARG A 1 131 ? 22.001 -32.456 36.471 1.00 42.09 131 ARG A N 1
ATOM 1009 C CA . ARG A 1 131 ? 22.432 -33.648 37.216 1.00 42.09 131 ARG A CA 1
ATOM 1010 C C . ARG A 1 131 ? 21.980 -34.892 36.436 1.00 42.09 131 ARG A C 1
ATOM 1012 O O . ARG A 1 131 ? 20.771 -35.076 36.316 1.00 42.09 131 ARG A O 1
ATOM 1019 N N . PRO A 1 132 ? 22.884 -35.726 35.891 1.00 56.00 132 PRO A N 1
ATOM 1020 C CA . PRO A 1 132 ? 22.477 -36.977 35.264 1.00 56.00 132 PRO A CA 1
ATOM 1021 C C . PRO A 1 132 ? 22.256 -38.065 36.326 1.00 56.00 132 PRO A C 1
ATOM 1023 O O . PRO A 1 132 ? 22.933 -38.079 37.361 1.00 56.00 132 PRO A O 1
ATOM 1026 N N . GLY A 1 133 ? 21.270 -38.923 36.060 1.00 50.00 133 GLY A N 1
ATOM 1027 C CA . GLY A 1 133 ? 21.063 -40.205 36.738 1.00 50.00 133 GLY A CA 1
ATOM 1028 C C . GLY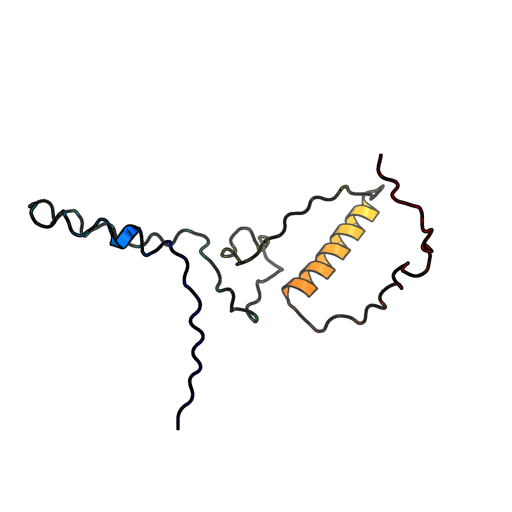 A 1 133 ? 21.904 -41.318 36.132 1.00 50.00 133 GLY A C 1
ATOM 1029 O O . GLY A 1 133 ? 22.427 -41.116 35.012 1.00 50.00 133 GLY A O 1
#

Mean predicted aligned error: 18.11 Å

pLDDT: mean 71.64, std 21.69, range [33.31, 97.94]

InterPro domains:
  IPR011008 Dimeric alpha-beta barrel [SSF54909] (59-112)
  IPR048327 Dyp-type peroxidase, N-terminal domain [PF04261] (64-115)